Protein AF-A0A846PYN7-F1 (afdb_monomer_lite)

Foldseek 3Di:
DAEAEAAAEEEDADDDCADPPPRHNQKDKPQKFKWWDQDPVGTHTFIWIARRVPNYIYTHDPCPPTDIDIHGDVPYHYHHDHD

Secondary structure (DSSP, 8-state):
-EEEEESEEEEESS--SS-TTT--S-EEETSEEEEEESSGGGPEEE-EEEETTTTEEEEE-S-TTSEEEEEE-TTEEEEEPP-

pLDDT: mean 76.62, std 12.3, range [48.84, 92.56]

Radius of gyration: 11.93 Å; chains: 1; bounding box: 25×25×32 Å

Sequence (83 aa):
MTHYFVSKVKNIHQTPTTCVNCGSTDLKKDAVLATMGPSEKNADYVPSVLCLSCETLMIITTNPGATLGINHSAGNQVTVRES

Structure (mmCIF, N/CA/C/O backbone):
data_AF-A0A846PYN7-F1
#
_entry.id   AF-A0A846PYN7-F1
#
loop_
_atom_site.group_PDB
_atom_site.id
_atom_site.type_symbol
_atom_site.label_atom_id
_atom_site.label_alt_id
_atom_site.label_comp_id
_atom_site.label_asym_id
_atom_site.label_entity_id
_atom_site.label_seq_id
_atom_site.pdbx_PDB_ins_code
_atom_site.Cartn_x
_atom_site.Cartn_y
_atom_site.Cartn_z
_atom_site.occupancy
_atom_site.B_iso_or_equiv
_atom_site.auth_seq_id
_atom_site.auth_comp_id
_atom_site.auth_asym_id
_atom_site.auth_ato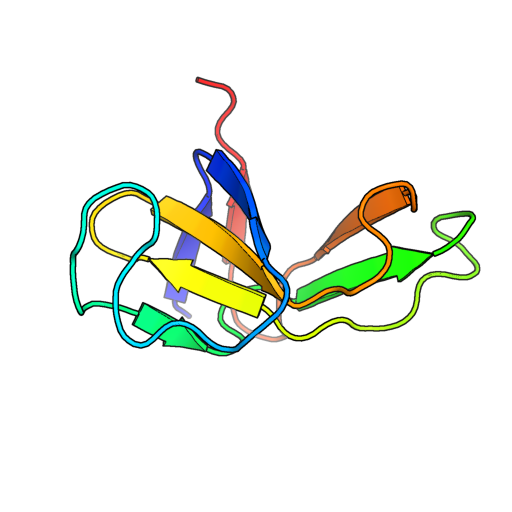m_id
_atom_site.pdbx_PDB_model_num
ATOM 1 N N . MET A 1 1 ? -11.048 -14.115 -2.777 1.00 58.50 1 MET A N 1
ATOM 2 C CA . MET A 1 1 ? -10.835 -12.897 -3.581 1.00 58.50 1 MET A CA 1
ATOM 3 C C . MET A 1 1 ? -11.177 -11.725 -2.684 1.00 58.50 1 MET A C 1
ATOM 5 O O . MET A 1 1 ? -12.305 -11.683 -2.208 1.00 58.50 1 MET A O 1
ATOM 9 N N . THR A 1 2 ? -10.215 -10.860 -2.370 1.00 70.56 2 THR A N 1
ATOM 10 C CA . THR A 1 2 ? -10.438 -9.717 -1.471 1.00 70.56 2 THR A CA 1
ATOM 11 C C . THR A 1 2 ? -10.375 -8.436 -2.290 1.00 70.56 2 THR A C 1
ATOM 13 O O . THR A 1 2 ? -9.469 -8.263 -3.108 1.00 70.56 2 THR A O 1
ATOM 16 N N . HIS A 1 3 ? -11.374 -7.570 -2.123 1.00 78.19 3 HIS A N 1
ATOM 17 C CA . HIS A 1 3 ? -11.430 -6.272 -2.789 1.00 78.19 3 HIS A CA 1
ATOM 18 C C . HIS A 1 3 ? -10.897 -5.213 -1.832 1.00 78.19 3 HIS A C 1
ATOM 20 O O . HIS A 1 3 ? -11.408 -5.060 -0.725 1.00 78.19 3 HIS A O 1
ATOM 26 N N . TYR A 1 4 ? -9.845 -4.524 -2.251 1.00 81.88 4 TYR A N 1
ATOM 27 C CA . TYR A 1 4 ? -9.237 -3.434 -1.511 1.00 81.88 4 TYR A CA 1
ATOM 28 C C . TYR A 1 4 ? -9.594 -2.096 -2.151 1.00 81.88 4 TYR A C 1
ATOM 30 O O . TYR A 1 4 ? -9.626 -1.957 -3.376 1.00 81.88 4 TYR A O 1
ATOM 38 N N . PHE A 1 5 ? -9.817 -1.099 -1.306 1.00 83.12 5 PHE A N 1
ATOM 39 C CA . PHE A 1 5 ? -10.065 0.272 -1.722 1.00 83.12 5 PHE A CA 1
ATOM 40 C C . PHE A 1 5 ? -8.877 1.139 -1.328 1.00 83.12 5 PHE A C 1
ATOM 42 O O . PHE A 1 5 ? -8.317 0.989 -0.241 1.00 83.12 5 PHE A O 1
ATOM 49 N N . VAL A 1 6 ? -8.485 2.023 -2.240 1.00 85.06 6 VAL A N 1
ATOM 50 C CA . VAL A 1 6 ? -7.438 3.017 -2.024 1.00 85.06 6 VAL A CA 1
ATOM 51 C C . VAL A 1 6 ? -8.060 4.386 -2.253 1.00 85.06 6 VAL A C 1
ATOM 53 O O . VAL A 1 6 ? -8.398 4.729 -3.379 1.00 85.06 6 VAL A O 1
ATOM 56 N N . SER A 1 7 ? -8.221 5.165 -1.189 1.00 85.94 7 SER A N 1
ATOM 57 C CA . SER A 1 7 ? -8.719 6.547 -1.257 1.00 85.94 7 SER A CA 1
ATOM 58 C C . SER A 1 7 ? -7.568 7.552 -1.277 1.00 85.94 7 SER A C 1
ATOM 60 O O . SER A 1 7 ? -7.675 8.621 -1.872 1.00 85.94 7 SER A O 1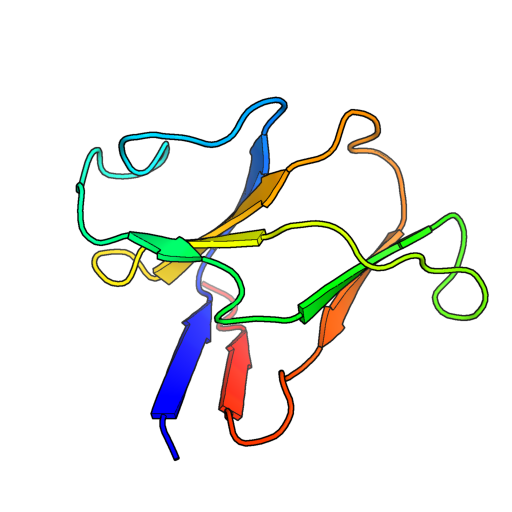
ATOM 62 N N . LYS A 1 8 ? -6.440 7.221 -0.637 1.00 85.88 8 LYS A N 1
ATOM 63 C CA . LYS A 1 8 ? -5.273 8.110 -0.560 1.00 85.88 8 LYS A CA 1
ATOM 64 C C . LYS A 1 8 ? -3.988 7.341 -0.747 1.00 85.88 8 LYS A C 1
ATOM 66 O O . LYS A 1 8 ? -3.866 6.214 -0.279 1.00 85.88 8 LYS A O 1
ATOM 71 N N . VAL A 1 9 ? -3.006 7.990 -1.357 1.00 85.69 9 VAL A N 1
ATOM 72 C CA . VAL A 1 9 ? -1.662 7.445 -1.524 1.00 85.69 9 VAL A CA 1
ATOM 73 C C . VAL A 1 9 ? -0.666 8.364 -0.833 1.00 85.69 9 VAL A C 1
ATOM 75 O O . VAL A 1 9 ? -0.709 9.581 -1.014 1.00 85.69 9 VAL A O 1
ATOM 78 N N . LYS A 1 10 ? 0.222 7.796 -0.017 1.00 87.00 10 LYS A N 1
ATOM 79 C CA . LYS A 1 10 ? 1.295 8.533 0.655 1.00 87.00 10 LYS A CA 1
ATOM 80 C C . LYS A 1 10 ? 2.625 7.818 0.507 1.00 87.00 10 LYS A C 1
ATOM 82 O O . LYS A 1 10 ? 2.711 6.617 0.724 1.00 87.00 10 LYS A O 1
ATOM 87 N N . ASN A 1 11 ? 3.670 8.584 0.227 1.00 86.44 11 ASN A N 1
ATOM 88 C CA . ASN A 1 11 ? 5.039 8.084 0.208 1.00 86.44 11 ASN A CA 1
ATOM 89 C C . ASN A 1 11 ? 5.628 8.167 1.619 1.00 86.44 11 ASN A C 1
ATOM 91 O O . ASN A 1 11 ? 5.495 9.191 2.290 1.00 86.44 11 ASN A O 1
ATOM 95 N N . ILE A 1 12 ? 6.267 7.092 2.068 1.00 87.56 12 ILE A N 1
ATOM 96 C CA . ILE A 1 12 ? 6.925 6.995 3.372 1.00 87.56 12 ILE A CA 1
ATOM 97 C C . ILE A 1 12 ? 8.299 6.344 3.215 1.00 87.56 12 ILE A C 1
ATOM 99 O O . ILE A 1 12 ? 8.522 5.562 2.300 1.00 87.56 12 ILE A O 1
ATOM 103 N N . HIS A 1 13 ? 9.225 6.642 4.123 1.00 83.44 13 HIS A N 1
ATOM 104 C CA . HIS A 1 13 ? 10.603 6.146 4.023 1.00 83.44 13 HIS A CA 1
ATOM 105 C C . HIS A 1 13 ? 10.850 4.818 4.748 1.00 83.44 13 HIS A C 1
ATOM 107 O O . HIS A 1 13 ?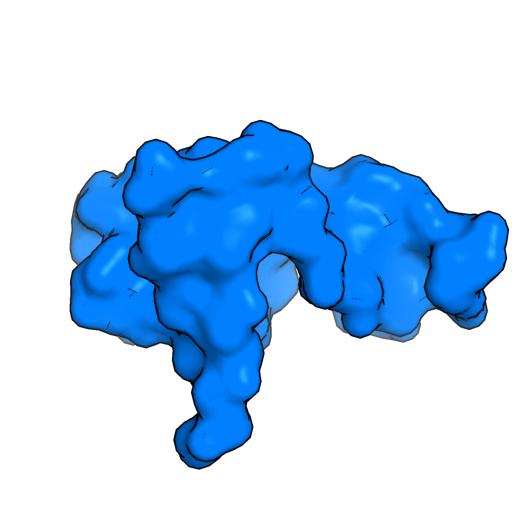 11.850 4.155 4.493 1.00 83.44 13 HIS A O 1
ATOM 113 N N . GLN A 1 14 ? 9.972 4.432 5.674 1.00 85.44 14 GLN A N 1
ATOM 114 C CA . GLN A 1 14 ? 10.144 3.260 6.534 1.00 85.44 14 GLN A CA 1
ATOM 115 C C . GLN A 1 14 ? 8.816 2.526 6.690 1.00 85.44 14 GLN A C 1
ATOM 117 O O . GLN A 1 14 ? 7.760 3.128 6.527 1.00 85.44 14 GLN A O 1
ATOM 122 N N . THR A 1 15 ? 8.857 1.233 7.022 1.00 83.94 15 THR A N 1
ATOM 123 C CA . THR A 1 15 ? 7.626 0.468 7.270 1.00 83.94 15 THR A CA 1
ATOM 124 C C . THR A 1 15 ? 6.921 1.021 8.511 1.00 83.94 15 THR A C 1
ATOM 126 O O . THR A 1 15 ? 7.518 1.016 9.588 1.00 83.94 15 THR A O 1
ATOM 129 N N . PRO A 1 16 ? 5.666 1.476 8.398 1.00 85.56 16 PRO A N 1
ATOM 130 C CA . PRO A 1 16 ? 4.969 2.094 9.507 1.00 85.56 16 PRO A CA 1
ATOM 131 C C . PRO A 1 16 ? 4.366 1.013 10.414 1.00 85.56 16 PRO A C 1
ATOM 133 O O . PRO A 1 16 ? 3.897 -0.022 9.938 1.00 85.56 16 PRO A O 1
ATOM 136 N N . THR A 1 17 ? 4.359 1.254 11.726 1.00 88.94 17 THR A N 1
ATOM 137 C CA . THR A 1 17 ? 3.625 0.425 12.703 1.00 88.94 17 THR A CA 1
ATOM 138 C C . THR A 1 17 ? 2.162 0.855 12.839 1.00 88.94 17 THR A C 1
ATOM 140 O O . THR A 1 17 ? 1.318 0.047 13.218 1.00 88.94 17 THR A O 1
ATOM 143 N N . THR A 1 18 ? 1.854 2.106 12.490 1.00 92.56 18 THR A N 1
ATOM 144 C CA . THR A 1 18 ? 0.512 2.700 12.472 1.00 92.56 18 THR A CA 1
ATOM 145 C C . THR A 1 18 ? 0.298 3.506 11.194 1.00 92.56 18 THR A C 1
ATOM 147 O O . THR A 1 18 ? 1.239 4.015 10.589 1.00 92.56 18 THR A O 1
ATOM 150 N N . CYS A 1 19 ? -0.948 3.639 10.749 1.00 90.75 19 CYS A N 1
ATOM 151 C CA . CYS A 1 19 ? -1.272 4.423 9.567 1.00 90.75 19 CYS A CA 1
ATOM 152 C C . CYS A 1 19 ? -0.861 5.887 9.757 1.00 90.75 19 CYS A C 1
ATOM 154 O O . CYS A 1 19 ? -1.344 6.556 10.668 1.00 90.75 19 CYS A O 1
ATOM 156 N N . VAL A 1 20 ? -0.067 6.427 8.833 1.00 90.31 20 VAL A N 1
ATOM 157 C CA . VAL A 1 20 ? 0.379 7.832 8.881 1.00 90.31 20 VAL A CA 1
ATOM 158 C C . VAL A 1 20 ? -0.746 8.851 8.648 1.00 90.31 20 VAL A C 1
ATOM 160 O O . VAL A 1 20 ? -0.518 10.054 8.744 1.00 90.31 20 VAL A O 1
ATOM 163 N N . ASN A 1 21 ? -1.943 8.390 8.274 1.00 90.19 21 ASN A N 1
ATOM 164 C CA . ASN A 1 21 ? -3.104 9.242 8.029 1.00 90.19 21 ASN A CA 1
ATOM 165 C C . ASN A 1 21 ? -4.111 9.229 9.191 1.00 90.19 21 ASN A C 1
ATOM 167 O O . ASN A 1 21 ? -4.578 10.292 9.577 1.00 90.19 21 ASN A O 1
ATOM 171 N N . CYS A 1 22 ? -4.439 8.060 9.758 1.00 91.31 22 CYS A N 1
ATOM 172 C CA . CYS A 1 22 ? -5.445 7.946 10.829 1.00 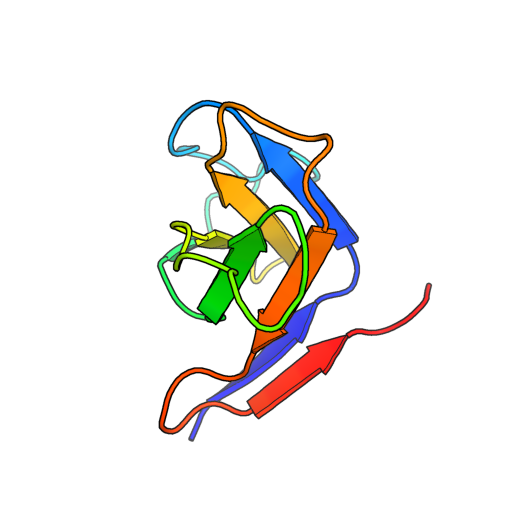91.31 22 CYS A CA 1
ATOM 173 C C . CYS A 1 22 ? -4.929 7.352 12.151 1.00 91.31 22 CYS A C 1
ATOM 175 O O . CYS A 1 22 ? -5.697 7.250 13.101 1.00 91.31 22 CYS A O 1
ATOM 177 N N . GLY A 1 23 ? -3.669 6.912 12.223 1.00 91.38 23 GLY A N 1
ATOM 178 C CA . GLY A 1 23 ? -3.083 6.294 13.419 1.00 91.38 23 GLY A CA 1
ATOM 179 C C . GLY A 1 23 ? -3.510 4.846 13.698 1.00 91.38 23 GLY A C 1
ATOM 180 O O . GLY A 1 23 ? -3.027 4.260 14.662 1.00 91.38 23 GLY A O 1
ATOM 181 N N . SER A 1 24 ? -4.372 4.245 12.869 1.00 92.19 24 SER A N 1
ATOM 182 C CA . SER A 1 24 ? -4.822 2.853 13.039 1.00 92.19 24 SER A CA 1
ATOM 183 C C . SER A 1 24 ? -3.685 1.838 12.871 1.00 92.19 24 SER A C 1
ATOM 185 O O . SER A 1 24 ? -2.794 2.024 12.042 1.00 92.19 24 SER A O 1
ATOM 187 N N . THR A 1 25 ? -3.737 0.736 13.620 1.00 91.12 25 THR A N 1
ATOM 188 C CA . THR A 1 25 ? -2.841 -0.427 13.483 1.00 91.12 25 THR A CA 1
ATOM 189 C C . THR A 1 25 ? -3.337 -1.451 12.459 1.00 91.12 25 THR A C 1
ATOM 191 O O . THR A 1 25 ? -2.637 -2.425 12.185 1.00 91.12 25 THR A O 1
ATOM 194 N N . ASP A 1 26 ? -4.518 -1.237 11.870 1.00 91.19 26 ASP A N 1
ATOM 195 C CA . ASP A 1 26 ? -5.117 -2.126 10.873 1.00 91.19 26 ASP A CA 1
ATOM 196 C C . ASP A 1 26 ? -4.459 -1.933 9.497 1.00 91.19 26 ASP A C 1
ATOM 198 O O . ASP A 1 26 ? -4.940 -1.213 8.611 1.00 91.19 26 ASP A O 1
ATOM 202 N N . LEU A 1 27 ? -3.264 -2.512 9.381 1.00 89.31 27 LEU A N 1
ATOM 203 C CA . LEU A 1 27 ? -2.361 -2.378 8.250 1.00 89.31 27 LEU A CA 1
ATOM 204 C C . LEU A 1 27 ? -2.175 -3.721 7.547 1.00 89.31 27 LEU A C 1
ATOM 206 O O . LEU A 1 27 ? -1.796 -4.724 8.154 1.00 89.31 27 LEU A O 1
ATOM 210 N N . LYS A 1 28 ? -2.353 -3.720 6.227 1.00 87.69 28 LYS A N 1
ATOM 211 C CA . LYS A 1 28 ? -2.120 -4.872 5.363 1.00 87.69 28 LYS A CA 1
ATOM 212 C C . LYS A 1 28 ? -0.935 -4.607 4.441 1.00 87.69 28 LYS A C 1
ATOM 214 O O . LYS A 1 28 ? -0.995 -3.745 3.566 1.00 87.69 28 LYS A O 1
ATOM 219 N N . LYS A 1 29 ? 0.143 -5.367 4.636 1.00 84.19 29 LYS A N 1
ATOM 220 C CA . LYS A 1 29 ? 1.310 -5.362 3.742 1.00 84.19 29 LYS A CA 1
ATOM 221 C C . LYS A 1 29 ? 0.970 -6.045 2.420 1.00 84.19 29 LYS A C 1
ATOM 223 O O . LYS A 1 29 ? 0.234 -7.035 2.430 1.00 84.19 29 LYS A O 1
ATOM 228 N N . ASP A 1 30 ? 1.481 -5.493 1.323 1.00 73.19 30 ASP A N 1
ATOM 229 C CA . ASP A 1 30 ? 1.411 -6.052 -0.034 1.00 73.19 30 ASP A CA 1
ATOM 230 C C . ASP A 1 30 ? -0.014 -6.410 -0.505 1.00 73.19 30 ASP A C 1
ATOM 232 O O . ASP A 1 30 ? -0.217 -7.261 -1.371 1.00 73.19 30 ASP A O 1
ATOM 236 N N . ALA A 1 31 ? -1.036 -5.741 0.047 1.00 72.69 31 ALA A N 1
ATOM 237 C CA . ALA A 1 31 ? -2.414 -5.859 -0.438 1.00 72.69 31 ALA A CA 1
ATOM 238 C C . ALA A 1 31 ? -2.541 -5.368 -1.888 1.00 72.69 31 ALA A C 1
ATOM 240 O O . ALA A 1 31 ? -3.322 -5.905 -2.673 1.00 72.69 31 ALA A O 1
ATOM 241 N N . VAL A 1 32 ? -1.742 -4.362 -2.241 1.00 71.44 32 VAL A N 1
ATOM 242 C CA . VAL A 1 32 ? -1.736 -3.684 -3.535 1.00 71.44 32 VAL A CA 1
ATOM 243 C C . VAL A 1 32 ? -0.304 -3.691 -4.060 1.00 71.44 32 VAL A C 1
ATOM 245 O O . VAL A 1 32 ? 0.617 -3.315 -3.335 1.00 71.44 32 VAL A O 1
ATOM 248 N N . LEU A 1 33 ? -0.096 -4.118 -5.306 1.00 71.88 33 LEU A N 1
ATOM 249 C CA . LEU A 1 33 ? 1.228 -4.038 -5.916 1.00 71.88 33 LEU A CA 1
ATOM 250 C C . LEU A 1 33 ? 1.446 -2.602 -6.377 1.00 71.88 33 LEU A C 1
ATOM 252 O O . LEU A 1 33 ? 0.775 -2.129 -7.286 1.00 71.88 33 LEU A O 1
ATOM 256 N N . ALA A 1 34 ? 2.377 -1.901 -5.747 1.00 71.62 34 ALA A N 1
ATOM 257 C CA . ALA A 1 34 ? 2.814 -0.601 -6.221 1.00 71.62 34 ALA A CA 1
ATOM 258 C C . ALA A 1 34 ? 4.091 -0.774 -7.047 1.00 71.62 34 ALA A C 1
ATOM 260 O O . ALA A 1 34 ? 4.972 -1.554 -6.688 1.00 71.62 34 ALA A O 1
ATOM 261 N N . THR A 1 35 ? 4.192 -0.046 -8.152 1.00 71.31 35 THR A N 1
ATOM 262 C CA . THR A 1 35 ? 5.388 -0.000 -8.996 1.00 71.31 35 THR A CA 1
ATOM 263 C C . THR A 1 35 ? 5.853 1.444 -9.126 1.00 71.31 35 THR A C 1
ATOM 265 O O . THR A 1 35 ? 5.028 2.327 -9.359 1.00 71.31 35 THR A O 1
ATOM 268 N N . MET A 1 36 ? 7.151 1.701 -8.991 1.00 68.81 36 MET A N 1
ATOM 269 C CA . MET A 1 36 ? 7.736 3.033 -9.152 1.00 68.81 36 MET A CA 1
ATOM 270 C C . MET A 1 36 ? 8.902 3.004 -10.130 1.00 68.81 36 MET A C 1
ATOM 272 O O . MET A 1 36 ? 9.772 2.145 -10.047 1.00 68.81 36 MET A O 1
ATOM 276 N N . GLY A 1 37 ? 8.954 3.981 -11.029 1.00 66.81 37 GLY A N 1
ATOM 277 C CA . GLY A 1 37 ? 10.073 4.139 -11.951 1.00 66.81 37 GLY A CA 1
ATOM 278 C C . GLY A 1 37 ? 9.983 5.423 -12.769 1.00 66.81 37 GLY A C 1
ATOM 279 O O . GLY A 1 37 ? 9.012 6.169 -12.648 1.00 66.81 37 GLY A O 1
ATOM 280 N N . PRO A 1 38 ? 10.981 5.706 -13.620 1.00 63.84 38 PRO A N 1
ATOM 281 C CA . PRO A 1 38 ? 10.961 6.875 -14.501 1.00 63.84 38 PRO A CA 1
ATOM 282 C C . PRO A 1 38 ? 9.860 6.802 -15.577 1.00 63.84 38 PRO A C 1
ATOM 284 O O . PRO A 1 38 ? 9.562 7.802 -16.219 1.00 63.84 38 PRO A O 1
ATOM 287 N N . SER A 1 39 ? 9.280 5.619 -15.809 1.00 63.31 39 SER A N 1
ATOM 288 C CA . SER A 1 39 ? 8.139 5.383 -16.703 1.00 63.31 39 SER A CA 1
ATOM 289 C C . SER A 1 39 ? 7.480 4.044 -16.354 1.00 63.31 39 SER A C 1
ATOM 291 O O . SER A 1 39 ? 8.149 3.183 -15.785 1.00 63.31 39 SER A O 1
ATOM 293 N N . GLU A 1 40 ? 6.216 3.824 -16.738 1.00 59.12 40 GLU A N 1
ATOM 294 C CA . GLU A 1 40 ? 5.499 2.554 -16.491 1.00 59.12 40 GLU A CA 1
ATOM 295 C C . GLU A 1 40 ? 6.244 1.321 -17.030 1.00 59.12 40 GLU A C 1
ATOM 297 O O . GLU A 1 40 ? 6.208 0.256 -16.422 1.00 59.12 40 GLU A O 1
ATOM 302 N N . LYS A 1 41 ? 6.971 1.467 -18.148 1.00 60.66 41 LYS A N 1
ATOM 303 C CA . LYS A 1 41 ? 7.773 0.388 -18.752 1.00 60.66 41 LYS A CA 1
ATOM 304 C C . LYS A 1 41 ? 9.020 0.008 -17.950 1.00 60.66 41 LYS A C 1
ATOM 306 O O . LYS A 1 41 ? 9.523 -1.093 -18.135 1.00 60.66 41 LYS A O 1
ATOM 311 N N . ASN A 1 42 ? 9.505 0.903 -17.091 1.00 59.19 42 ASN A N 1
ATOM 312 C CA . ASN A 1 42 ? 10.709 0.726 -16.276 1.00 59.19 42 ASN A CA 1
ATOM 313 C C . ASN A 1 42 ? 10.376 0.891 -14.785 1.00 59.19 42 ASN A C 1
ATOM 315 O O . ASN A 1 42 ? 11.147 1.504 -14.048 1.00 59.19 42 ASN A O 1
ATOM 319 N N . ALA A 1 43 ? 9.188 0.452 -14.365 1.00 66.00 43 ALA A N 1
ATOM 320 C CA . ALA A 1 43 ? 8.744 0.576 -12.987 1.00 66.00 43 ALA A CA 1
ATOM 321 C C . ALA A 1 43 ? 9.107 -0.683 -12.190 1.00 66.00 43 ALA A C 1
ATOM 323 O O . ALA A 1 43 ? 8.660 -1.783 -12.512 1.00 66.00 43 ALA A O 1
ATOM 324 N N . ASP A 1 44 ? 9.903 -0.507 -11.139 1.00 71.19 44 ASP A N 1
ATOM 325 C CA . ASP A 1 44 ? 10.253 -1.563 -10.196 1.00 71.19 44 ASP A CA 1
ATOM 326 C C . ASP A 1 44 ? 9.156 -1.716 -9.142 1.00 71.19 44 ASP A C 1
ATOM 328 O O . ASP A 1 44 ? 8.517 -0.741 -8.733 1.00 71.19 44 ASP A O 1
ATOM 332 N N . TYR A 1 45 ? 8.934 -2.943 -8.671 1.00 71.88 45 TYR A N 1
ATOM 333 C CA . TYR A 1 45 ? 8.021 -3.187 -7.557 1.00 71.88 45 TYR A CA 1
ATOM 334 C C . TYR A 1 45 ? 8.531 -2.503 -6.293 1.00 71.88 45 TYR A C 1
ATOM 336 O O . TYR A 1 45 ? 9.675 -2.702 -5.882 1.00 71.88 45 TYR A O 1
ATOM 344 N N . VAL A 1 46 ? 7.653 -1.741 -5.646 1.00 77.31 46 VAL A N 1
ATOM 345 C CA . VAL A 1 46 ? 7.940 -1.099 -4.366 1.00 77.31 46 VAL A CA 1
ATOM 346 C C . VAL A 1 46 ? 7.048 -1.668 -3.264 1.00 77.31 46 VAL A C 1
ATOM 348 O O . VAL A 1 46 ? 5.856 -1.903 -3.494 1.00 77.31 46 VAL A O 1
ATOM 351 N N . PRO A 1 47 ? 7.590 -1.876 -2.052 1.00 83.06 47 PRO A N 1
ATOM 352 C CA . PRO A 1 47 ? 6.798 -2.356 -0.931 1.00 83.06 47 PRO A CA 1
ATOM 353 C C . PRO A 1 47 ? 5.686 -1.363 -0.589 1.00 83.06 47 PRO A C 1
ATOM 355 O O . PRO A 1 47 ? 5.916 -0.151 -0.507 1.00 83.06 47 PRO A O 1
ATOM 358 N N . SER A 1 48 ? 4.481 -1.875 -0.346 1.00 85.06 48 SER A N 1
ATOM 359 C CA . SER A 1 48 ? 3.327 -1.046 -0.002 1.00 85.06 48 SER A CA 1
ATOM 360 C C . SER A 1 48 ? 2.570 -1.594 1.208 1.00 85.06 48 SER A C 1
ATOM 362 O O . SER A 1 48 ? 2.565 -2.792 1.503 1.00 85.06 48 SER A O 1
ATOM 364 N N . VAL A 1 49 ? 1.932 -0.690 1.946 1.00 89.69 49 VAL A N 1
ATOM 365 C CA . VAL A 1 49 ? 1.131 -1.002 3.127 1.00 89.69 49 VAL A CA 1
ATOM 366 C C . VAL A 1 49 ? -0.189 -0.256 3.033 1.00 89.69 49 VAL A C 1
ATOM 368 O O . VAL A 1 49 ? -0.219 0.971 3.062 1.00 89.69 49 VAL A O 1
ATOM 371 N N . LEU A 1 50 ? -1.293 -0.990 2.948 1.00 88.88 50 LEU A N 1
ATOM 372 C CA . LEU A 1 50 ? -2.634 -0.423 2.922 1.00 88.88 50 LEU A CA 1
ATOM 373 C C . LEU A 1 50 ? -3.210 -0.357 4.335 1.00 88.88 50 LEU A C 1
ATOM 375 O O . LEU A 1 50 ? -3.251 -1.365 5.036 1.00 88.88 50 LEU A O 1
ATOM 379 N N . CYS A 1 51 ? -3.700 0.809 4.746 1.00 91.00 51 CYS A N 1
ATOM 380 C CA . CYS A 1 51 ? -4.545 0.906 5.928 1.00 91.00 51 CYS A CA 1
ATOM 381 C C . CYS A 1 51 ? -5.984 0.545 5.566 1.00 91.00 51 CYS A C 1
ATOM 383 O O . CYS A 1 51 ? -6.598 1.222 4.744 1.00 91.00 51 CYS A O 1
ATOM 385 N N . LEU A 1 52 ? -6.529 -0.486 6.208 1.00 89.44 52 LEU A N 1
ATOM 386 C CA . LEU A 1 52 ? -7.895 -0.944 5.948 1.00 89.44 52 LEU A CA 1
ATOM 387 C C . LEU A 1 52 ? -8.948 -0.058 6.628 1.00 89.44 52 LEU A C 1
ATOM 389 O O . LEU A 1 52 ? -10.090 -0.024 6.186 1.00 89.44 52 LEU A O 1
ATOM 393 N N . SER A 1 53 ? -8.564 0.720 7.646 1.00 91.12 53 SER A N 1
ATOM 394 C CA . SER A 1 53 ? -9.491 1.623 8.344 1.00 91.12 53 SER A CA 1
ATOM 395 C C . SER A 1 53 ? -9.806 2.909 7.577 1.00 91.12 53 SER A C 1
ATOM 397 O O . SER A 1 53 ? -10.891 3.456 7.731 1.00 91.12 53 SER A O 1
ATOM 399 N N . CYS A 1 54 ? -8.852 3.443 6.808 1.00 90.00 54 CYS A N 1
ATOM 400 C CA . CYS A 1 54 ? -9.012 4.717 6.091 1.00 90.00 54 CYS A CA 1
ATOM 401 C C . CYS A 1 54 ? -8.580 4.651 4.622 1.00 90.00 54 CYS A C 1
ATOM 403 O O . CYS A 1 54 ? -8.359 5.691 4.001 1.00 90.00 54 CYS A O 1
ATOM 405 N N . GLU A 1 55 ? -8.394 3.438 4.094 1.00 90.50 55 GLU A N 1
ATOM 406 C CA . GLU A 1 55 ? -8.078 3.178 2.684 1.00 90.50 55 GLU A CA 1
ATOM 407 C C . GLU A 1 55 ? -6.820 3.933 2.200 1.00 90.50 55 GLU A C 1
ATOM 409 O O . GLU A 1 55 ? -6.680 4.272 1.025 1.00 90.50 55 GLU A O 1
ATOM 414 N N . THR A 1 56 ? -5.892 4.249 3.112 1.00 89.56 56 THR A N 1
ATOM 415 C CA . THR A 1 56 ? -4.649 4.955 2.775 1.00 89.56 56 THR A CA 1
ATOM 416 C C . THR A 1 56 ? -3.568 3.949 2.402 1.00 89.56 56 THR A C 1
ATOM 418 O O . THR A 1 56 ? -3.105 3.188 3.253 1.00 89.56 56 THR A O 1
ATOM 421 N N . LEU A 1 57 ? -3.142 3.974 1.142 1.00 88.06 57 LEU A N 1
ATOM 422 C CA . LEU A 1 57 ? -2.006 3.226 0.628 1.00 88.06 57 LEU A CA 1
ATOM 423 C C . LEU A 1 57 ? -0.712 3.982 0.931 1.00 88.06 57 LEU A C 1
ATOM 425 O O . LEU A 1 57 ? -0.491 5.096 0.463 1.00 88.06 57 LEU A O 1
ATOM 429 N N . MET A 1 58 ? 0.150 3.370 1.725 1.00 89.19 58 MET A N 1
ATOM 430 C CA . MET A 1 58 ? 1.452 3.906 2.078 1.00 89.19 58 MET A CA 1
ATOM 431 C C . MET A 1 58 ? 2.530 3.170 1.293 1.00 89.19 58 MET A C 1
ATOM 433 O O . MET A 1 58 ? 2.657 1.953 1.397 1.00 89.19 58 MET A O 1
ATOM 437 N N . ILE A 1 59 ? 3.302 3.904 0.506 1.00 87.06 59 ILE A N 1
ATOM 438 C CA . ILE A 1 59 ? 4.306 3.358 -0.401 1.00 87.06 59 ILE A CA 1
ATOM 439 C C . ILE A 1 59 ? 5.677 3.625 0.185 1.00 87.06 59 ILE A C 1
ATOM 441 O O . ILE A 1 59 ? 6.035 4.775 0.445 1.00 87.06 59 ILE A O 1
ATOM 445 N N . ILE A 1 60 ? 6.422 2.551 0.432 1.00 86.44 60 ILE A N 1
ATOM 446 C CA . ILE A 1 60 ? 7.725 2.622 1.078 1.00 86.44 60 ILE A CA 1
ATOM 447 C C . ILE A 1 60 ? 8.763 2.900 -0.008 1.00 86.44 60 ILE A C 1
ATOM 449 O O . ILE A 1 60 ? 9.138 2.014 -0.771 1.00 86.44 60 ILE A O 1
ATOM 453 N N . THR A 1 61 ? 9.203 4.153 -0.093 1.00 79.19 61 THR A N 1
ATOM 454 C CA . THR A 1 61 ? 10.128 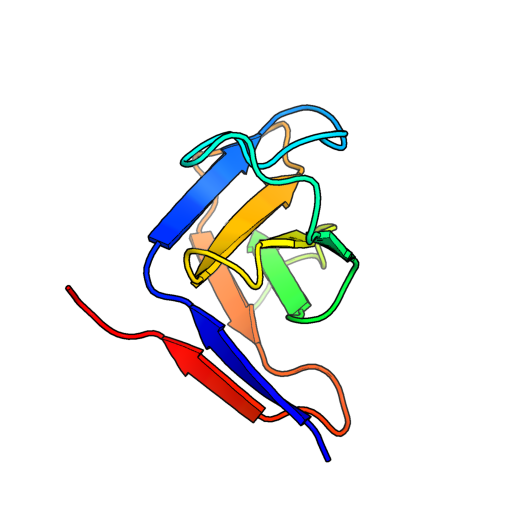4.629 -1.121 1.00 79.19 61 THR A CA 1
ATOM 455 C C . THR A 1 61 ? 11.050 5.719 -0.582 1.00 79.19 61 THR A C 1
ATOM 457 O O . THR A 1 61 ? 10.685 6.536 0.265 1.00 79.19 61 THR A O 1
ATOM 460 N N . THR A 1 62 ? 12.277 5.753 -1.090 1.00 71.88 62 THR A N 1
ATOM 461 C CA . THR A 1 62 ? 13.233 6.843 -0.859 1.00 71.88 62 THR A CA 1
ATOM 462 C C . THR A 1 62 ? 13.164 7.916 -1.948 1.00 71.88 62 THR A C 1
ATOM 464 O O . THR A 1 62 ? 13.690 9.005 -1.747 1.00 71.88 62 THR A O 1
ATOM 467 N N . ASN A 1 63 ? 12.452 7.648 -3.052 1.00 71.50 63 ASN A N 1
ATOM 468 C CA . ASN A 1 63 ? 12.387 8.499 -4.241 1.00 71.50 63 ASN A CA 1
ATOM 469 C C . ASN A 1 63 ? 10.929 8.866 -4.587 1.00 71.50 63 ASN A C 1
ATOM 471 O O . ASN A 1 63 ? 10.355 8.299 -5.516 1.00 71.50 63 ASN A O 1
ATOM 475 N N . PRO A 1 64 ? 10.304 9.826 -3.879 1.00 62.81 64 PRO A N 1
ATOM 476 C CA . PRO A 1 64 ? 8.887 10.168 -4.051 1.00 62.81 64 PRO A CA 1
ATOM 477 C C . PRO A 1 64 ? 8.535 10.850 -5.389 1.00 62.81 64 PRO A C 1
ATOM 479 O O . PRO A 1 64 ? 7.358 11.082 -5.640 1.00 62.81 64 PRO A O 1
ATOM 482 N N . GLY A 1 65 ? 9.524 11.190 -6.226 1.00 60.06 65 GLY A N 1
ATOM 483 C CA . GLY A 1 65 ? 9.333 11.863 -7.519 1.00 60.06 65 GLY A CA 1
ATOM 484 C C . GLY A 1 65 ? 9.219 10.938 -8.738 1.00 60.06 65 GLY A C 1
ATOM 485 O O . GLY A 1 65 ? 9.099 11.435 -9.853 1.00 60.06 65 GLY A O 1
ATOM 486 N N . ALA A 1 66 ? 9.293 9.616 -8.555 1.00 64.62 66 ALA A N 1
ATOM 487 C CA . ALA A 1 66 ? 9.126 8.658 -9.647 1.00 64.62 66 ALA A CA 1
ATOM 488 C C . ALA A 1 66 ? 7.639 8.437 -9.972 1.00 64.62 66 ALA A C 1
ATOM 490 O O . ALA A 1 66 ? 6.784 8.527 -9.089 1.00 64.62 66 ALA A O 1
ATOM 491 N N . THR A 1 67 ? 7.332 8.120 -11.232 1.00 66.00 67 THR A N 1
ATOM 492 C CA . THR A 1 67 ? 5.974 7.771 -11.659 1.00 66.00 67 THR A CA 1
ATOM 493 C C . THR A 1 67 ? 5.494 6.563 -10.867 1.00 66.00 67 THR A C 1
ATOM 495 O O . THR A 1 67 ? 6.173 5.535 -10.825 1.00 66.00 67 THR A O 1
ATOM 498 N N . LEU A 1 68 ? 4.325 6.699 -10.241 1.00 68.19 68 LEU A N 1
ATOM 499 C CA . LEU A 1 68 ? 3.705 5.644 -9.461 1.00 68.19 68 LEU A CA 1
ATOM 500 C C . LEU A 1 68 ? 2.620 4.938 -10.279 1.00 68.19 68 LEU A C 1
ATOM 502 O O . LEU A 1 68 ? 1.630 5.559 -10.658 1.00 68.19 68 LEU A O 1
ATOM 506 N N . GLY A 1 69 ? 2.783 3.632 -10.472 1.00 64.19 69 GLY A N 1
ATOM 507 C CA . GLY A 1 69 ? 1.739 2.730 -10.950 1.00 64.19 69 G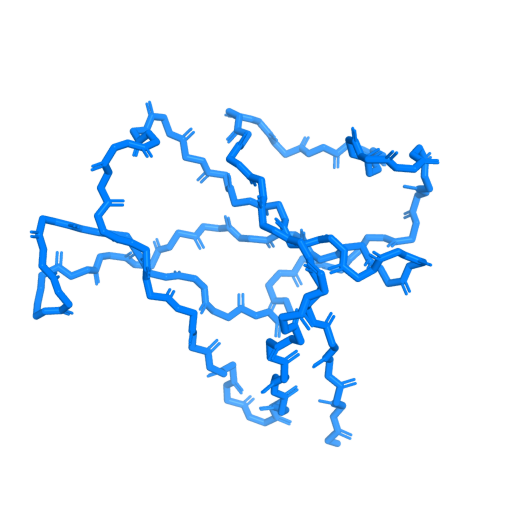LY A CA 1
ATOM 508 C C . GLY A 1 69 ? 1.128 1.953 -9.785 1.00 64.19 69 GLY A C 1
ATOM 509 O O . GLY A 1 69 ? 1.850 1.401 -8.953 1.00 64.19 69 GLY A O 1
ATOM 510 N N . ILE A 1 70 ? -0.203 1.905 -9.718 1.00 65.69 70 ILE A N 1
ATOM 511 C CA . ILE A 1 70 ? -0.936 1.070 -8.761 1.00 65.69 70 ILE A CA 1
ATOM 512 C C . ILE A 1 70 ? -1.512 -0.113 -9.527 1.00 65.69 70 ILE A C 1
ATOM 514 O O . ILE A 1 70 ? -2.401 0.048 -10.357 1.00 65.69 70 ILE A O 1
ATOM 518 N N . ASN A 1 71 ? -1.006 -1.301 -9.222 1.00 63.72 71 ASN A N 1
ATOM 519 C CA . ASN A 1 71 ? -1.398 -2.556 -9.835 1.00 63.72 71 ASN A CA 1
ATOM 520 C C . ASN A 1 71 ? -2.078 -3.482 -8.821 1.00 63.72 71 ASN A C 1
ATOM 522 O O . ASN A 1 71 ? -1.871 -3.443 -7.604 1.00 63.72 71 ASN A O 1
ATOM 526 N N . HIS A 1 72 ? -2.912 -4.363 -9.352 1.00 55.28 72 HIS A N 1
ATOM 527 C CA . HIS A 1 72 ? -3.622 -5.359 -8.571 1.00 55.28 72 HIS A CA 1
ATOM 528 C C . HIS A 1 72 ? -2.670 -6.525 -8.287 1.00 55.28 72 HIS A C 1
ATOM 530 O O . HIS A 1 72 ? -2.032 -7.040 -9.204 1.00 55.28 72 HIS A O 1
ATOM 536 N N . SER A 1 73 ? -2.566 -6.962 -7.031 1.00 54.94 73 SER A N 1
ATOM 537 C CA . SER A 1 73 ? -1.886 -8.225 -6.724 1.00 54.94 73 SER A CA 1
ATOM 538 C C . SER A 1 73 ? -2.677 -9.405 -7.297 1.00 54.94 73 SER A C 1
ATOM 540 O O . SER A 1 73 ? -3.907 -9.365 -7.372 1.00 54.94 73 SER A O 1
ATOM 542 N N . ALA A 1 74 ? -1.980 -10.466 -7.718 1.00 53.03 74 ALA A N 1
ATOM 543 C CA . ALA A 1 74 ? -2.615 -11.661 -8.268 1.00 53.03 74 ALA A CA 1
ATOM 544 C C . ALA A 1 74 ? -3.642 -12.234 -7.267 1.00 53.03 74 ALA A C 1
ATOM 546 O O . ALA A 1 74 ? -3.283 -12.675 -6.177 1.00 53.03 74 ALA A O 1
ATOM 547 N N . GLY A 1 75 ? -4.929 -12.199 -7.634 1.00 52.94 75 GLY A N 1
ATOM 548 C CA . GLY A 1 75 ? -6.043 -12.667 -6.797 1.00 52.94 75 GLY A CA 1
ATOM 549 C C . GLY A 1 75 ? -6.779 -11.592 -5.981 1.00 52.94 75 GLY A C 1
ATOM 550 O O . GLY A 1 75 ? -7.783 -11.920 -5.337 1.00 52.94 75 GLY A O 1
ATOM 551 N N . ASN A 1 76 ? -6.347 -10.326 -6.039 1.00 58.44 76 ASN A N 1
ATOM 552 C CA . ASN A 1 76 ? -7.012 -9.197 -5.384 1.00 58.44 76 ASN A CA 1
ATOM 553 C C . ASN A 1 76 ? -7.555 -8.190 -6.404 1.00 58.44 76 ASN A C 1
ATOM 555 O O . ASN A 1 76 ? -6.994 -7.990 -7.480 1.00 58.44 76 ASN A O 1
ATOM 559 N N . GLN A 1 77 ? -8.663 -7.540 -6.055 1.00 64.00 77 GLN A N 1
ATOM 560 C CA . GLN A 1 77 ? -9.160 -6.381 -6.794 1.00 64.00 77 GLN A CA 1
ATOM 561 C C . GLN A 1 77 ? -8.774 -5.117 -6.031 1.00 64.00 77 GLN A C 1
ATOM 563 O O . GLN A 1 77 ? -8.797 -5.115 -4.803 1.00 64.00 77 GLN A O 1
ATOM 568 N N . VAL A 1 78 ? -8.417 -4.057 -6.746 1.00 70.12 78 VAL A N 1
ATOM 569 C CA . VAL A 1 78 ? -8.054 -2.757 -6.186 1.00 70.12 78 VAL A CA 1
ATOM 570 C C . VAL A 1 78 ? -8.897 -1.705 -6.887 1.00 70.12 78 VAL A C 1
ATOM 572 O O . VAL A 1 78 ? -9.010 -1.703 -8.108 1.00 70.12 78 VAL A O 1
ATOM 575 N N . THR A 1 79 ? -9.522 -0.818 -6.126 1.00 76.38 79 THR A N 1
ATOM 576 C CA . THR A 1 79 ? -10.200 0.349 -6.692 1.00 76.38 79 THR A CA 1
ATOM 577 C C . THR A 1 79 ? -9.610 1.594 -6.069 1.00 76.38 79 THR A C 1
ATOM 579 O O . THR A 1 79 ? -9.711 1.792 -4.858 1.00 76.38 79 THR A O 1
ATOM 582 N N . VAL A 1 80 ? -8.993 2.421 -6.910 1.00 74.56 80 VAL A N 1
ATOM 583 C CA . VAL A 1 80 ? -8.570 3.763 -6.524 1.00 74.56 80 VAL A CA 1
ATOM 584 C C . VAL A 1 80 ? -9.795 4.665 -6.627 1.00 74.56 80 VAL A C 1
ATOM 586 O O . VAL A 1 80 ? -10.382 4.793 -7.700 1.00 74.56 80 VAL A O 1
ATOM 589 N N . ARG A 1 81 ? -10.229 5.223 -5.499 1.00 72.69 81 ARG A N 1
ATOM 590 C CA . ARG A 1 81 ? -11.323 6.191 -5.445 1.00 72.69 81 ARG A CA 1
ATOM 591 C C . ARG A 1 81 ? -10.705 7.580 -5.437 1.00 72.69 81 ARG A C 1
ATOM 593 O O . ARG A 1 81 ? -9.980 7.916 -4.504 1.00 72.69 81 ARG A O 1
ATOM 600 N N . GLU A 1 82 ? -10.982 8.372 -6.466 1.00 55.81 82 GLU A N 1
ATOM 601 C CA . GLU A 1 82 ? -10.748 9.813 -6.390 1.00 55.81 82 GLU A CA 1
ATOM 602 C C . GLU A 1 82 ? -11.732 10.385 -5.365 1.00 55.81 82 GLU A C 1
ATOM 604 O O . GLU A 1 82 ? -12.943 10.189 -5.477 1.00 55.81 82 GLU A O 1
ATOM 609 N N . SER A 1 83 ? -11.200 11.018 -4.324 1.00 48.84 83 SER A N 1
ATOM 610 C CA . SER A 1 83 ? -11.975 11.720 -3.296 1.00 48.84 83 SER A CA 1
ATOM 611 C C . SER A 1 83 ? -11.438 13.123 -3.120 1.00 48.84 83 SER A C 1
ATOM 613 O O . SER A 1 83 ? -10.197 13.272 -3.213 1.00 48.84 83 SER A O 1
#